Protein AF-A0A5D2J8N3-F1 (afdb_monomer_lite)

Structure (mmCIF, N/CA/C/O backbone):
data_AF-A0A5D2J8N3-F1
#
_entry.id   AF-A0A5D2J8N3-F1
#
loop_
_atom_site.group_PDB
_atom_site.id
_atom_site.type_symbol
_atom_site.label_atom_id
_atom_site.label_alt_id
_atom_site.label_comp_id
_atom_site.label_asym_id
_atom_site.label_entity_id
_atom_site.label_seq_id
_atom_site.pdbx_PDB_ins_code
_atom_site.Cartn_x
_atom_site.Cartn_y
_atom_site.Cartn_z
_atom_site.occupancy
_atom_site.B_iso_or_equiv
_atom_site.auth_seq_id
_atom_site.auth_comp_id
_atom_site.auth_asym_id
_atom_site.auth_atom_id
_atom_site.pdbx_PDB_model_num
ATOM 1 N N . MET A 1 1 ? -37.927 5.672 21.11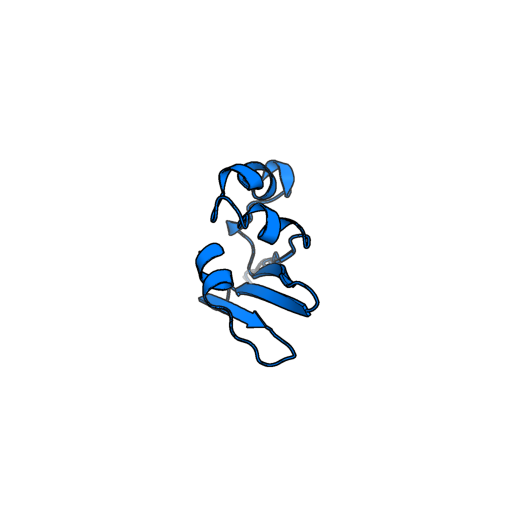5 1.00 39.06 1 MET A N 1
ATOM 2 C CA . MET A 1 1 ? -36.504 5.968 21.395 1.00 39.06 1 MET A CA 1
ATOM 3 C C . MET A 1 1 ? -35.726 5.805 20.100 1.00 39.06 1 MET A C 1
ATOM 5 O O . MET A 1 1 ? -35.436 4.685 19.704 1.00 39.06 1 MET A O 1
ATOM 9 N N . SER A 1 2 ? -35.494 6.905 19.381 1.00 45.56 2 SER A N 1
ATOM 10 C CA . SER A 1 2 ? -34.680 6.883 18.164 1.00 45.56 2 SER A CA 1
ATOM 11 C C . SER A 1 2 ? -33.227 6.695 18.585 1.00 45.56 2 SER A C 1
ATOM 13 O O . SER A 1 2 ? -32.633 7.594 19.178 1.00 45.56 2 SER A O 1
ATOM 15 N N . LEU A 1 3 ? -32.684 5.497 18.360 1.00 54.69 3 LEU A N 1
ATOM 16 C CA . LEU A 1 3 ? -31.253 5.252 18.474 1.00 54.69 3 LEU A CA 1
ATOM 17 C C . LEU A 1 3 ? -30.580 6.137 17.428 1.00 54.69 3 LEU A C 1
ATOM 19 O O . LEU A 1 3 ? -30.604 5.840 16.229 1.00 54.69 3 LEU A O 1
ATOM 23 N N . MET A 1 4 ? -30.012 7.250 17.891 1.00 51.41 4 MET A N 1
ATOM 24 C CA . MET A 1 4 ? -29.050 8.019 17.124 1.00 51.41 4 MET A CA 1
ATOM 25 C C . MET A 1 4 ? -27.952 7.042 16.716 1.00 51.41 4 MET A C 1
ATOM 27 O O . MET A 1 4 ? -27.118 6.650 17.528 1.00 51.41 4 MET A O 1
ATOM 31 N N . HIS A 1 5 ? -27.992 6.590 15.466 1.00 52.91 5 HIS A N 1
ATOM 32 C CA . HIS A 1 5 ? -26.894 5.847 14.885 1.00 52.91 5 HIS A CA 1
ATOM 33 C C . HIS A 1 5 ? -25.730 6.829 14.856 1.00 52.91 5 HIS A C 1
ATOM 35 O O . HIS A 1 5 ? -25.686 7.711 13.995 1.00 52.91 5 HIS A O 1
ATOM 41 N N . ALA A 1 6 ? -24.835 6.731 15.841 1.00 57.41 6 ALA A N 1
ATOM 42 C CA . ALA A 1 6 ? -23.594 7.480 15.849 1.00 57.41 6 ALA A CA 1
ATOM 43 C C . ALA A 1 6 ? -22.971 7.306 14.462 1.00 57.41 6 ALA A C 1
ATOM 45 O O . ALA A 1 6 ? -22.715 6.184 14.017 1.00 57.41 6 ALA A O 1
ATOM 46 N N . LYS A 1 7 ? -22.843 8.413 13.726 1.00 51.53 7 LYS A N 1
ATOM 47 C CA . LYS A 1 7 ? -22.387 8.414 12.339 1.00 51.53 7 LYS A CA 1
ATOM 48 C C . LYS A 1 7 ? -20.948 7.898 12.359 1.00 51.53 7 LYS A C 1
ATOM 50 O O . LYS A 1 7 ? -20.034 8.661 12.654 1.00 51.53 7 LYS A O 1
ATOM 55 N N . LYS A 1 8 ? -20.752 6.591 12.131 1.00 62.41 8 LYS A N 1
ATOM 56 C CA . LYS A 1 8 ? -19.428 5.959 12.153 1.00 62.41 8 LYS A CA 1
ATOM 57 C C . LYS A 1 8 ? -18.557 6.712 11.152 1.00 62.41 8 LYS A C 1
ATOM 59 O O . LYS A 1 8 ? -18.827 6.689 9.949 1.00 62.41 8 LYS A O 1
ATOM 64 N N . VAL A 1 9 ? -17.575 7.455 11.658 1.00 64.69 9 VAL A N 1
ATOM 65 C CA . VAL A 1 9 ? -16.648 8.213 10.820 1.00 64.69 9 VAL A CA 1
ATOM 66 C C . VAL A 1 9 ? -15.908 7.196 9.962 1.00 64.69 9 VAL A C 1
ATOM 68 O O . VAL A 1 9 ? -15.258 6.292 10.481 1.00 64.69 9 VAL A O 1
ATOM 71 N N . LYS A 1 10 ? -16.050 7.312 8.640 1.00 75.19 10 LYS A N 1
ATOM 72 C CA . LYS A 1 10 ? -15.366 6.434 7.691 1.00 75.19 10 LYS A CA 1
ATOM 73 C C . LYS A 1 10 ? -13.898 6.817 7.653 1.00 75.19 10 LYS A C 1
ATOM 75 O O . LYS A 1 10 ? -13.504 7.733 6.931 1.00 75.19 10 LYS A O 1
ATOM 80 N N . LEU A 1 11 ? -13.096 6.143 8.461 1.00 87.62 11 LEU A N 1
ATOM 81 C CA . LEU A 1 11 ? -11.674 6.420 8.544 1.00 87.62 11 LEU A CA 1
ATOM 82 C C . LEU A 1 11 ? -10.996 5.903 7.269 1.00 87.62 11 LEU A C 1
ATOM 84 O O . LEU A 1 11 ? -11.136 4.737 6.913 1.00 87.62 11 LEU A O 1
ATOM 88 N N . SER A 1 12 ? -10.297 6.771 6.545 1.00 93.88 12 SER A N 1
ATOM 89 C CA . SER A 1 12 ? -9.518 6.391 5.363 1.00 93.88 12 SER A CA 1
ATOM 90 C C . SER A 1 12 ? -8.065 6.762 5.588 1.00 93.88 12 SER A C 1
ATOM 92 O O . SER A 1 12 ? -7.779 7.871 6.037 1.00 93.88 12 SER A O 1
ATOM 94 N N . HIS A 1 13 ? -7.156 5.845 5.269 1.00 96.62 13 HIS A N 1
ATOM 95 C CA . HIS A 1 13 ? -5.723 6.094 5.360 1.00 96.62 13 HIS A CA 1
ATOM 96 C C . HIS A 1 13 ? -5.108 6.208 3.969 1.00 96.62 13 HIS A C 1
ATOM 98 O O . HIS A 1 13 ? -5.417 5.414 3.080 1.00 96.62 13 HIS A O 1
ATOM 104 N N . PHE A 1 14 ? -4.204 7.166 3.799 1.00 97.56 14 PHE A N 1
ATOM 105 C CA . PHE A 1 14 ? -3.414 7.337 2.587 1.00 97.56 14 PHE A CA 1
ATOM 106 C C . PHE A 1 14 ? -1.943 7.271 2.968 1.00 97.56 14 PHE A C 1
ATOM 108 O O . PHE A 1 14 ? -1.445 8.126 3.702 1.00 97.56 14 PHE A O 1
ATOM 115 N N . PHE A 1 15 ? -1.249 6.257 2.464 1.00 98.06 15 PHE A N 1
ATOM 116 C CA . PHE A 1 15 ? 0.197 6.204 2.589 1.00 98.06 15 PHE A CA 1
ATOM 117 C C . PHE A 1 15 ? 0.862 7.159 1.599 1.00 98.06 15 PHE A C 1
ATOM 119 O O . PHE A 1 15 ? 0.317 7.481 0.543 1.00 98.06 15 PHE A O 1
ATOM 126 N N . ASN A 1 16 ? 2.078 7.592 1.929 1.00 96.44 16 ASN A N 1
ATOM 127 C CA . ASN A 1 16 ? 2.917 8.297 0.970 1.00 96.44 16 ASN A CA 1
ATOM 128 C C . ASN A 1 16 ? 3.468 7.331 -0.097 1.00 96.44 16 ASN A C 1
ATOM 130 O O . ASN A 1 16 ? 3.421 6.106 0.034 1.00 96.44 16 ASN A O 1
ATOM 134 N N . THR A 1 17 ? 4.054 7.907 -1.138 1.00 95.19 17 THR A N 1
ATOM 135 C CA . THR A 1 17 ? 4.584 7.193 -2.308 1.00 95.19 17 THR A CA 1
ATOM 136 C C . THR A 1 17 ? 5.806 6.316 -2.004 1.00 95.19 17 THR A C 1
ATOM 138 O O . THR A 1 17 ? 6.138 5.422 -2.783 1.00 95.19 17 THR A O 1
ATOM 141 N N . PHE A 1 18 ? 6.473 6.527 -0.865 1.00 95.19 18 PHE A N 1
ATOM 142 C CA . PHE A 1 18 ? 7.624 5.730 -0.435 1.00 95.19 18 PHE A CA 1
ATOM 143 C C . PHE A 1 18 ? 7.222 4.433 0.266 1.00 95.19 18 PHE A C 1
ATOM 145 O O . PHE A 1 18 ? 8.046 3.524 0.354 1.00 95.19 18 PHE A O 1
ATOM 152 N N . PHE A 1 19 ? 5.981 4.319 0.751 1.00 96.88 19 PHE A N 1
ATOM 153 C CA . PHE A 1 19 ? 5.522 3.151 1.504 1.00 96.88 19 PHE A CA 1
ATOM 154 C C . PHE A 1 19 ? 5.710 1.853 0.719 1.00 96.88 19 PHE A C 1
ATOM 156 O O . PHE A 1 19 ? 6.376 0.938 1.200 1.00 96.88 19 PHE A O 1
ATOM 163 N N . TYR A 1 20 ? 5.187 1.794 -0.511 1.00 96.12 20 TYR A N 1
ATOM 164 C CA . TYR A 1 20 ? 5.269 0.583 -1.324 1.00 96.12 20 TYR A CA 1
ATOM 165 C C . TYR A 1 20 ? 6.716 0.238 -1.691 1.00 96.12 20 TYR A C 1
ATOM 167 O O . TYR A 1 20 ? 7.117 -0.910 -1.550 1.00 96.12 20 TYR A O 1
ATOM 175 N N . LYS A 1 21 ? 7.536 1.237 -2.056 1.00 94.06 21 LYS A N 1
ATOM 176 C CA . LYS A 1 21 ? 8.969 1.033 -2.343 1.00 94.06 21 LYS A CA 1
ATOM 177 C C . LYS A 1 21 ? 9.755 0.520 -1.132 1.00 94.06 21 LYS A C 1
ATOM 179 O O . LYS A 1 21 ? 10.763 -0.157 -1.289 1.00 94.06 21 LYS A O 1
ATOM 184 N N . LYS A 1 22 ? 9.336 0.883 0.083 1.00 94.88 22 LYS A N 1
ATOM 185 C CA . LYS A 1 22 ? 9.977 0.419 1.319 1.00 94.88 22 LYS A CA 1
ATOM 186 C C . LYS A 1 22 ? 9.502 -0.978 1.720 1.00 94.88 22 LYS A C 1
ATOM 188 O O . LYS A 1 22 ? 10.289 -1.729 2.288 1.00 94.88 22 LYS A O 1
ATOM 193 N N . LEU A 1 23 ? 8.241 -1.304 1.430 1.00 95.88 23 LEU A N 1
ATOM 194 C CA . LEU A 1 23 ? 7.640 -2.619 1.652 1.00 95.88 23 LEU A CA 1
ATOM 195 C C . LEU A 1 23 ? 8.167 -3.665 0.668 1.00 95.88 23 LEU A C 1
ATOM 197 O O . LEU A 1 23 ? 8.442 -4.788 1.070 1.00 95.88 23 LEU A O 1
ATOM 201 N N . VAL A 1 24 ? 8.307 -3.297 -0.602 1.00 94.00 24 VAL A N 1
ATOM 202 C CA . VAL A 1 24 ? 8.830 -4.149 -1.669 1.00 94.00 24 VAL A CA 1
ATOM 203 C C . VAL A 1 24 ? 10.117 -3.516 -2.177 1.00 94.00 24 VAL A C 1
ATOM 205 O O . VAL A 1 24 ? 10.099 -2.564 -2.956 1.00 94.00 24 VAL A O 1
ATOM 208 N N . ASN A 1 25 ? 11.241 -4.027 -1.691 1.00 85.31 25 ASN A N 1
ATOM 209 C CA . ASN A 1 25 ? 12.569 -3.628 -2.130 1.00 85.31 25 ASN A CA 1
ATOM 210 C C . ASN A 1 25 ? 12.981 -4.497 -3.337 1.00 85.31 25 ASN A C 1
ATOM 212 O O . ASN A 1 25 ? 12.723 -5.696 -3.348 1.00 85.31 25 ASN A O 1
ATOM 216 N N . LEU A 1 26 ? 13.611 -3.905 -4.355 1.00 75.62 26 LEU A N 1
ATOM 217 C CA . LEU A 1 26 ? 14.004 -4.624 -5.578 1.00 75.62 26 LEU A CA 1
ATOM 218 C C . LEU A 1 26 ? 15.070 -5.707 -5.339 1.00 75.62 26 LEU A C 1
ATOM 220 O O . LEU A 1 26 ? 15.066 -6.719 -6.028 1.00 75.62 26 LEU A O 1
ATOM 224 N N . GLU A 1 27 ? 15.954 -5.512 -4.363 1.00 81.44 27 GLU A N 1
ATOM 225 C CA . GLU A 1 27 ? 17.066 -6.414 -4.043 1.00 81.44 27 GLU A CA 1
ATOM 226 C C . GLU A 1 27 ? 16.655 -7.513 -3.055 1.00 81.44 27 GLU A C 1
ATOM 228 O O . GLU A 1 27 ? 17.108 -8.648 -3.155 1.00 81.44 27 GLU A O 1
ATOM 233 N N . SER A 1 28 ? 15.793 -7.181 -2.086 1.00 84.19 28 SER A N 1
ATOM 234 C CA . SER A 1 28 ? 15.421 -8.079 -0.972 1.00 84.19 28 SER A CA 1
ATOM 235 C C . SER A 1 28 ? 13.964 -8.546 -0.989 1.00 84.19 28 SER A C 1
ATOM 237 O O . SER A 1 28 ? 13.556 -9.329 -0.132 1.00 84.19 28 SER A O 1
ATOM 239 N N . GLY A 1 29 ? 13.167 -8.091 -1.956 1.00 89.88 29 GLY A N 1
ATOM 240 C CA . GLY A 1 29 ? 11.754 -8.432 -2.074 1.00 89.88 29 GLY A CA 1
ATOM 241 C C . GLY A 1 29 ? 10.896 -7.827 -0.959 1.00 89.88 29 GLY A C 1
ATOM 242 O O . GLY A 1 29 ? 11.044 -6.662 -0.582 1.00 89.88 29 GLY A O 1
ATOM 243 N N . TYR A 1 30 ? 9.945 -8.615 -0.456 1.00 94.75 30 TYR A N 1
ATOM 244 C CA . TYR A 1 30 ? 9.007 -8.195 0.586 1.00 94.75 30 TYR A CA 1
ATOM 245 C C . TYR A 1 30 ? 9.700 -8.012 1.945 1.00 94.75 30 TYR A C 1
ATOM 247 O O . TYR A 1 30 ? 10.345 -8.924 2.462 1.00 94.75 30 TYR A O 1
ATOM 255 N N . ASN A 1 31 ? 9.512 -6.850 2.573 1.00 95.12 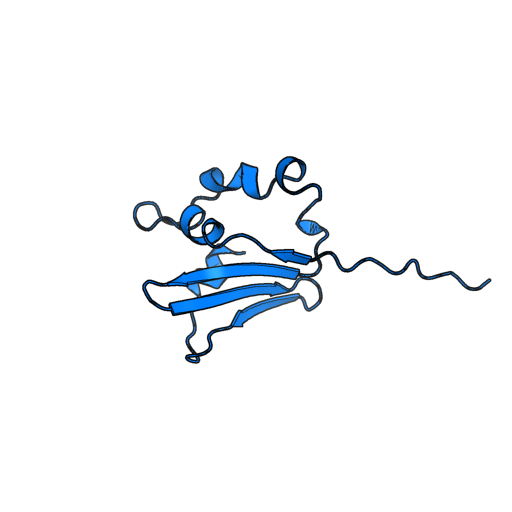31 ASN A N 1
ATOM 256 C CA . ASN A 1 31 ? 10.149 -6.490 3.834 1.00 95.12 31 ASN A CA 1
ATOM 257 C C . ASN A 1 31 ? 9.226 -5.661 4.743 1.00 95.12 31 ASN A C 1
ATOM 259 O O . ASN A 1 31 ? 9.373 -4.446 4.904 1.00 95.12 31 ASN A O 1
ATOM 263 N N . TYR A 1 32 ? 8.305 -6.334 5.435 1.00 95.00 32 TYR A N 1
ATOM 264 C CA . TYR A 1 32 ? 7.448 -5.669 6.422 1.00 95.00 32 TYR A CA 1
ATOM 265 C C . TYR A 1 32 ? 8.231 -5.027 7.580 1.00 95.00 32 TYR A C 1
ATOM 267 O O . TYR A 1 32 ? 7.824 -3.990 8.110 1.00 95.00 32 TYR A O 1
ATOM 275 N N . ARG A 1 33 ? 9.382 -5.594 7.981 1.00 95.44 33 ARG A N 1
ATOM 276 C CA . ARG A 1 33 ? 10.188 -5.047 9.091 1.00 95.44 33 ARG A CA 1
ATOM 277 C C . ARG A 1 33 ? 10.588 -3.593 8.825 1.00 95.44 33 ARG A C 1
ATOM 279 O O . ARG A 1 33 ? 10.562 -2.786 9.753 1.00 95.44 33 ARG A O 1
ATOM 286 N N . ALA A 1 34 ? 10.863 -3.246 7.567 1.00 95.25 34 ALA A N 1
ATOM 287 C CA . ALA A 1 34 ? 11.228 -1.895 7.148 1.00 95.25 34 ALA A CA 1
ATOM 288 C C . ALA A 1 34 ? 10.091 -0.862 7.290 1.00 95.25 34 ALA A C 1
ATOM 290 O O . ALA A 1 34 ? 10.371 0.328 7.462 1.00 95.25 34 ALA A O 1
ATOM 291 N N . ILE A 1 35 ? 8.826 -1.299 7.256 1.00 96.06 35 ILE A N 1
ATOM 292 C CA . ILE A 1 35 ? 7.640 -0.432 7.372 1.00 96.06 35 ILE A CA 1
ATOM 293 C C . ILE A 1 35 ? 6.845 -0.637 8.668 1.00 96.06 35 ILE A C 1
ATOM 295 O O . ILE A 1 35 ? 5.876 0.081 8.901 1.00 96.06 35 ILE A O 1
ATOM 299 N N . LYS A 1 36 ? 7.256 -1.552 9.557 1.00 96.44 36 LYS A N 1
ATOM 300 C CA . LYS A 1 36 ? 6.533 -1.887 10.801 1.00 96.44 36 LYS A CA 1
ATOM 301 C C . LYS A 1 36 ? 6.191 -0.662 11.656 1.00 96.44 36 LYS A C 1
ATOM 303 O O . LYS A 1 36 ? 5.123 -0.579 12.252 1.00 96.44 36 LYS A O 1
ATOM 308 N N . ARG A 1 37 ? 7.095 0.322 11.726 1.00 96.94 37 ARG A N 1
ATOM 309 C CA . ARG A 1 37 ? 6.827 1.581 12.440 1.00 96.94 37 ARG A CA 1
ATOM 310 C C . ARG A 1 37 ? 5.789 2.440 11.713 1.00 96.94 37 ARG A C 1
ATOM 312 O O . ARG A 1 37 ? 5.025 3.127 12.378 1.00 96.94 37 ARG A O 1
ATOM 319 N N . TRP A 1 38 ? 5.759 2.421 10.383 1.00 97.31 38 TRP A N 1
ATOM 320 C CA . TRP A 1 38 ? 4.879 3.257 9.558 1.00 97.31 38 TRP A CA 1
ATOM 321 C C . TRP A 1 38 ? 3.419 2.825 9.648 1.00 97.31 38 TRP A C 1
ATOM 323 O O . TRP A 1 38 ? 2.541 3.667 9.522 1.00 97.31 38 TRP A O 1
ATOM 333 N N . THR A 1 39 ? 3.172 1.546 9.921 1.00 96.38 39 THR A N 1
ATOM 334 C CA . THR A 1 39 ? 1.831 0.991 10.140 1.00 96.38 39 THR A CA 1
ATOM 335 C C . THR A 1 39 ? 1.391 1.030 11.607 1.00 96.38 39 THR A C 1
ATOM 337 O O . THR A 1 39 ? 0.251 0.696 11.919 1.00 96.38 39 THR A O 1
ATOM 340 N N . SER A 1 40 ? 2.277 1.424 12.529 1.00 96.50 40 SER A N 1
ATOM 341 C CA . SER A 1 40 ? 1.977 1.406 13.963 1.00 96.50 40 SER A CA 1
ATOM 342 C C . SER A 1 40 ? 0.969 2.486 14.361 1.00 96.50 40 SER A C 1
ATOM 344 O O . SER A 1 40 ? 1.060 3.630 13.908 1.00 96.50 40 SER A O 1
ATOM 346 N N . GLN A 1 41 ? 0.077 2.162 15.303 1.00 95.81 41 GLN A N 1
ATOM 347 C CA . GLN A 1 41 ? -0.897 3.117 15.841 1.00 95.81 41 GLN A CA 1
ATOM 348 C C . GLN A 1 41 ? -0.226 4.371 16.410 1.00 95.81 41 GLN A C 1
ATOM 350 O O . GLN A 1 41 ? -0.717 5.473 16.207 1.00 95.81 41 GLN A O 1
ATOM 355 N N . ARG A 1 42 ? 0.948 4.239 17.041 1.00 96.75 42 ARG A N 1
ATOM 356 C CA . ARG A 1 42 ? 1.718 5.391 17.534 1.00 96.75 42 ARG A CA 1
ATOM 357 C C . ARG A 1 42 ? 2.163 6.332 16.411 1.00 96.75 42 ARG A C 1
ATOM 359 O O . ARG A 1 42 ? 2.259 7.534 16.632 1.00 96.75 42 ARG A O 1
ATOM 366 N N . LYS A 1 43 ? 2.494 5.803 15.231 1.00 96.19 43 LYS A N 1
ATOM 367 C CA . LYS A 1 43 ? 2.950 6.617 14.096 1.00 96.19 43 LYS A CA 1
ATOM 368 C C . LYS A 1 43 ? 1.787 7.217 13.309 1.00 96.19 43 LYS A C 1
ATOM 370 O O . LYS A 1 43 ? 1.926 8.334 12.821 1.00 96.19 43 LYS A O 1
ATOM 375 N N . VAL A 1 44 ? 0.695 6.471 13.165 1.00 94.69 44 VAL A N 1
ATOM 376 C CA . VAL A 1 44 ? -0.470 6.864 12.359 1.00 94.69 44 VAL A CA 1
ATOM 377 C C . VAL A 1 44 ? -1.492 7.674 13.173 1.00 94.69 44 VAL A C 1
ATOM 379 O O . VAL A 1 44 ? -2.209 8.493 12.611 1.00 94.69 44 VAL A O 1
ATOM 382 N N . GLY A 1 45 ? -1.538 7.479 14.492 1.00 95.31 45 GLY A N 1
ATOM 383 C CA . GLY A 1 45 ? -2.503 8.089 15.417 1.00 95.31 45 GLY A CA 1
ATOM 384 C C . GLY A 1 45 ? -3.756 7.240 15.665 1.00 95.31 45 GLY A C 1
ATOM 385 O O . GLY A 1 45 ? -4.521 7.529 16.576 1.00 95.31 45 GLY A O 1
ATOM 386 N N . TYR A 1 46 ? -3.957 6.175 14.888 1.00 93.94 46 TYR A N 1
ATOM 387 C CA . TYR A 1 46 ? -5.107 5.272 14.964 1.00 93.94 46 TYR A CA 1
ATOM 388 C C . TYR A 1 46 ? -4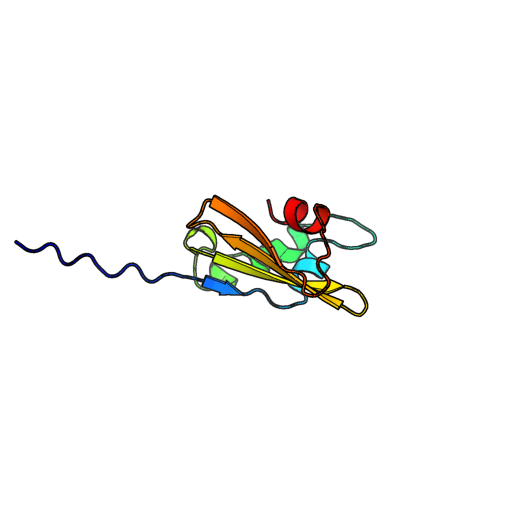.735 3.875 14.463 1.00 93.94 46 TYR A C 1
ATOM 390 O O . TYR A 1 46 ? -3.693 3.688 13.826 1.00 93.94 46 TYR A O 1
ATOM 398 N N . CYS A 1 47 ? -5.575 2.880 14.751 1.00 93.38 47 CYS A N 1
ATOM 399 C CA . CYS A 1 47 ? -5.383 1.541 14.217 1.00 93.38 47 CYS A CA 1
ATOM 400 C C . CYS A 1 47 ? -5.794 1.513 12.739 1.00 93.38 47 CYS A C 1
ATOM 402 O O . CYS A 1 47 ? -6.937 1.796 12.388 1.00 93.38 47 CYS A O 1
ATOM 404 N N . LEU A 1 48 ? -4.870 1.138 11.850 1.00 94.06 48 LEU A N 1
ATOM 405 C CA . LEU A 1 48 ? -5.170 0.998 10.420 1.00 94.06 48 LEU A CA 1
ATOM 406 C C . LEU A 1 48 ? -6.270 -0.036 10.148 1.00 94.06 48 LEU A C 1
ATOM 408 O O . LEU A 1 48 ? -6.957 0.050 9.129 1.00 94.06 48 LEU A O 1
ATOM 412 N N . LEU A 1 49 ? -6.471 -0.997 11.058 1.00 91.69 49 LEU A N 1
ATOM 413 C CA . LEU A 1 49 ? -7.542 -1.991 10.971 1.00 91.69 49 LEU A CA 1
ATOM 414 C C . LEU A 1 49 ? -8.941 -1.376 11.133 1.00 91.69 49 LEU A C 1
ATOM 416 O O . LEU A 1 49 ? -9.885 -1.946 10.590 1.00 91.69 49 LEU A O 1
ATOM 420 N N . ASP A 1 50 ? -9.059 -0.172 11.694 1.00 93.06 50 ASP A N 1
ATOM 421 C CA . ASP A 1 50 ? -10.336 0.545 11.822 1.00 93.06 50 ASP A CA 1
ATOM 422 C C . ASP A 1 50 ? -10.717 1.333 10.559 1.00 93.06 50 ASP A C 1
ATOM 424 O O . ASP A 1 50 ? -11.841 1.817 10.437 1.00 93.06 50 ASP A O 1
ATOM 428 N N . CYS A 1 51 ? -9.800 1.473 9.592 1.00 94.12 51 CYS A N 1
ATOM 429 C CA . CYS A 1 51 ? -10.092 2.176 8.344 1.00 94.12 51 CYS A CA 1
ATOM 430 C C . CYS A 1 51 ? -11.095 1.417 7.457 1.00 94.12 51 CYS A C 1
ATOM 432 O O . CYS A 1 51 ? -11.019 0.202 7.324 1.00 94.12 51 CYS A O 1
ATOM 434 N N . ASP A 1 52 ? -11.966 2.111 6.737 1.00 95.50 52 ASP A N 1
ATOM 435 C CA . ASP A 1 52 ? -12.767 1.499 5.668 1.00 95.50 52 ASP A CA 1
ATOM 436 C C . ASP A 1 52 ? -11.911 1.244 4.422 1.00 95.50 52 ASP A C 1
ATOM 438 O O . ASP A 1 52 ? -12.098 0.254 3.708 1.00 95.50 52 ASP A O 1
ATOM 442 N N . LYS A 1 53 ? -10.973 2.159 4.148 1.00 95.88 53 LYS A N 1
ATOM 443 C CA . LYS A 1 53 ? -10.096 2.131 2.976 1.00 95.88 53 LYS A CA 1
ATOM 444 C C . LYS A 1 53 ? -8.669 2.509 3.344 1.00 95.88 53 LYS A C 1
ATOM 446 O O . LYS A 1 53 ? -8.446 3.447 4.111 1.00 95.88 53 LYS A O 1
ATOM 451 N N . ILE A 1 54 ? -7.714 1.795 2.761 1.00 97.50 54 ILE A N 1
ATOM 452 C CA . ILE A 1 54 ? -6.289 2.116 2.830 1.00 97.50 54 ILE A CA 1
ATOM 453 C C . ILE A 1 54 ? -5.779 2.249 1.399 1.00 97.50 54 ILE A C 1
ATOM 455 O O . ILE A 1 54 ? -5.836 1.297 0.624 1.00 97.50 54 ILE A O 1
ATOM 459 N N . SER A 1 55 ? -5.304 3.439 1.058 1.00 98.00 55 SER A N 1
ATOM 460 C CA . SER A 1 55 ? -4.820 3.803 -0.269 1.00 98.00 55 SER A CA 1
ATOM 461 C C . SER A 1 55 ? -3.293 3.829 -0.279 1.00 98.00 55 SER A C 1
ATOM 463 O O . SER A 1 55 ? -2.673 4.484 0.563 1.00 98.00 55 SER A O 1
ATOM 465 N N . VAL A 1 56 ? -2.690 3.141 -1.247 1.00 98.25 56 VAL A N 1
ATOM 466 C CA . VAL A 1 56 ? -1.238 3.034 -1.423 1.00 98.25 56 VAL A CA 1
ATOM 467 C C . VAL A 1 56 ? -0.872 3.491 -2.838 1.00 98.25 56 VAL A C 1
ATOM 469 O O . VAL A 1 56 ? -1.062 2.734 -3.795 1.00 98.25 56 VAL A O 1
ATOM 472 N N . PRO A 1 57 ? -0.366 4.725 -3.005 1.00 97.88 57 PRO A N 1
ATOM 473 C CA . PRO A 1 57 ? 0.165 5.185 -4.282 1.00 97.88 57 PRO A CA 1
ATOM 474 C C . PRO A 1 57 ? 1.377 4.349 -4.700 1.00 97.88 57 PRO A C 1
ATOM 476 O O . PRO A 1 57 ? 2.296 4.125 -3.909 1.00 97.88 57 PRO A O 1
ATOM 479 N N . ILE A 1 58 ? 1.391 3.921 -5.957 1.00 96.44 58 ILE A N 1
ATOM 480 C CA . ILE A 1 58 ? 2.435 3.083 -6.540 1.00 96.44 58 ILE A CA 1
ATOM 481 C C . ILE A 1 58 ? 3.163 3.903 -7.593 1.00 96.44 58 ILE A C 1
ATOM 483 O O . ILE A 1 58 ? 2.614 4.195 -8.654 1.00 96.44 58 ILE A O 1
ATOM 487 N N . HIS A 1 59 ? 4.410 4.258 -7.293 1.00 93.81 59 HIS A N 1
ATOM 488 C CA . HIS A 1 59 ? 5.304 4.862 -8.270 1.00 93.81 59 HIS A CA 1
ATOM 489 C C . HIS A 1 59 ? 6.028 3.757 -9.038 1.00 93.81 59 HIS A C 1
ATOM 491 O O . HIS A 1 59 ? 6.990 3.175 -8.521 1.00 93.81 59 HIS 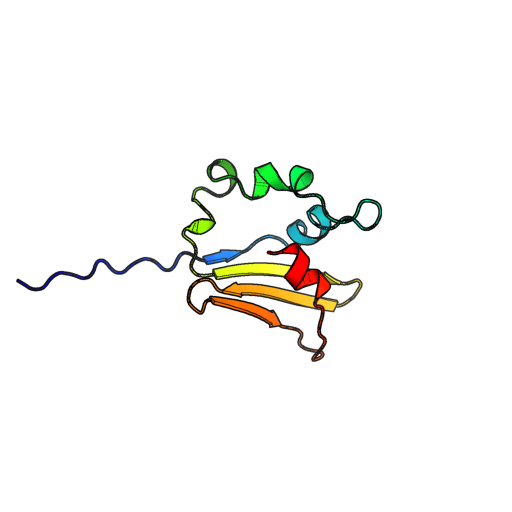A O 1
ATOM 497 N N . LYS A 1 60 ? 5.576 3.467 -10.257 1.00 86.19 60 LYS A N 1
ATOM 498 C CA . LYS A 1 60 ? 6.394 2.761 -11.250 1.00 86.19 60 LYS A CA 1
ATOM 499 C C . LYS A 1 60 ? 7.320 3.774 -11.920 1.00 86.19 60 LYS A C 1
ATOM 501 O O . LYS A 1 60 ? 7.022 4.957 -11.888 1.00 86.19 60 LYS A O 1
ATOM 506 N N . ASP A 1 61 ? 8.398 3.304 -12.544 1.00 86.19 61 ASP A N 1
ATOM 507 C CA . ASP A 1 61 ? 9.454 4.119 -13.176 1.00 86.19 61 ASP A CA 1
ATOM 508 C C . ASP A 1 61 ? 8.988 5.492 -13.710 1.00 86.19 61 ASP A C 1
ATOM 510 O O . ASP A 1 61 ? 9.408 6.530 -13.206 1.00 86.19 61 ASP A O 1
ATOM 514 N N . ARG A 1 62 ? 8.042 5.501 -14.659 1.00 90.25 62 ARG A N 1
ATOM 515 C CA . ARG A 1 62 ? 7.457 6.724 -15.242 1.00 90.25 62 ARG A CA 1
ATOM 516 C C . ARG A 1 62 ? 5.931 6.788 -15.150 1.00 90.25 62 ARG A C 1
ATOM 518 O O . ARG A 1 62 ? 5.303 7.581 -15.846 1.00 90.25 62 ARG A O 1
ATOM 525 N N . HIS A 1 63 ? 5.319 5.932 -14.332 1.00 94.38 63 HIS A N 1
ATOM 526 C CA . HIS A 1 63 ? 3.866 5.756 -14.310 1.00 94.38 63 HIS A CA 1
ATOM 527 C C . HIS A 1 63 ? 3.321 5.594 -12.894 1.00 94.38 63 HIS A C 1
ATOM 529 O O . HIS A 1 63 ? 3.915 4.918 -12.054 1.00 94.38 63 HIS A O 1
ATOM 535 N N . TRP A 1 64 ? 2.161 6.187 -12.639 1.00 96.50 64 TRP A N 1
ATOM 536 C CA . TRP A 1 64 ? 1.503 6.138 -11.342 1.00 96.50 64 TRP A CA 1
ATOM 537 C C . TRP A 1 64 ? 0.283 5.235 -11.383 1.00 96.50 64 TRP A C 1
ATOM 539 O O . TRP A 1 64 ? -0.583 5.352 -12.248 1.00 96.50 64 TRP A O 1
ATOM 549 N N . CYS A 1 65 ? 0.194 4.365 -10.386 1.00 97.31 65 CYS A N 1
ATOM 550 C CA . CYS A 1 65 ? -0.982 3.543 -10.143 1.00 97.31 65 CYS A CA 1
ATOM 551 C C . CYS A 1 65 ? -1.416 3.700 -8.684 1.00 97.31 65 CYS A C 1
ATOM 553 O O . CYS A 1 65 ? -0.660 4.196 -7.843 1.00 97.31 65 CYS A O 1
ATOM 555 N N . LEU A 1 66 ? -2.623 3.252 -8.361 1.00 98.12 66 LEU A N 1
ATOM 556 C CA . LEU A 1 66 ? -3.138 3.272 -6.997 1.00 98.12 66 LEU A CA 1
ATOM 557 C C . LEU A 1 66 ? -3.643 1.886 -6.612 1.00 98.12 66 LEU A C 1
ATOM 559 O O . LEU A 1 66 ? -4.540 1.347 -7.258 1.00 98.12 66 LEU A O 1
ATOM 563 N N . ALA A 1 67 ? -3.095 1.331 -5.534 1.00 97.94 67 ALA A N 1
ATOM 564 C CA . ALA A 1 67 ? -3.672 0.164 -4.886 1.00 97.94 67 ALA A CA 1
ATOM 565 C C . ALA A 1 67 ? -4.571 0.606 -3.727 1.00 97.94 67 ALA A C 1
ATOM 567 O O . ALA A 1 67 ? -4.222 1.515 -2.971 1.00 97.94 67 ALA A O 1
ATOM 568 N N . VAL A 1 68 ? -5.732 -0.029 -3.582 1.00 97.62 68 VAL A N 1
ATOM 569 C CA . VAL A 1 68 ? -6.682 0.259 -2.503 1.00 97.62 68 VAL A CA 1
ATOM 570 C C . VAL A 1 68 ? -7.094 -1.037 -1.824 1.00 97.62 68 VAL A C 1
ATOM 572 O O . VAL A 1 68 ? -7.681 -1.916 -2.456 1.00 97.62 68 VAL A O 1
ATOM 575 N N . ILE A 1 69 ? -6.847 -1.120 -0.520 1.00 96.88 69 ILE A N 1
ATOM 576 C CA . ILE A 1 69 ? -7.452 -2.115 0.363 1.00 96.88 69 ILE A CA 1
ATOM 577 C C . ILE A 1 69 ? -8.812 -1.551 0.777 1.00 96.88 69 ILE A C 1
ATOM 579 O O . ILE A 1 69 ? -8.888 -0.650 1.617 1.00 96.88 69 ILE A O 1
ATOM 583 N N . ASN A 1 70 ? -9.891 -2.024 0.156 1.00 95.62 70 ASN A N 1
ATOM 584 C CA . ASN A 1 70 ? -11.254 -1.601 0.458 1.00 95.62 70 ASN A CA 1
ATOM 585 C C . ASN A 1 70 ? -11.905 -2.618 1.398 1.00 95.62 70 ASN A C 1
ATOM 587 O O . ASN A 1 70 ? -12.547 -3.572 0.958 1.00 95.62 70 ASN A O 1
ATOM 591 N N . LYS A 1 71 ? -11.738 -2.400 2.705 1.00 93.00 71 LYS A N 1
ATOM 592 C CA . LYS A 1 71 ? -12.314 -3.257 3.747 1.00 93.00 71 LYS A CA 1
ATOM 593 C C . LYS A 1 71 ? -13.830 -3.152 3.804 1.00 93.00 71 LYS A C 1
ATOM 595 O O . LYS A 1 71 ? -14.484 -4.139 4.113 1.00 93.00 71 LYS A O 1
ATOM 600 N N . LYS A 1 72 ? -14.410 -2.002 3.457 1.00 91.06 72 LYS A N 1
ATOM 601 C CA . LYS A 1 72 ? -15.870 -1.868 3.422 1.00 91.06 72 LYS A CA 1
ATOM 602 C C . LYS A 1 72 ? -16.511 -2.841 2.424 1.00 91.06 72 LYS A C 1
ATOM 604 O O . LYS A 1 72 ? -17.489 -3.494 2.765 1.00 91.06 72 LYS A O 1
ATOM 609 N N . ASP A 1 73 ? -15.938 -2.952 1.228 1.00 94.75 73 ASP A N 1
ATOM 610 C CA . ASP A 1 73 ? -16.486 -3.794 0.155 1.00 94.75 73 ASP A CA 1
ATOM 611 C C . ASP A 1 73 ? -15.751 -5.141 0.014 1.00 94.75 73 ASP A C 1
ATOM 613 O O . ASP A 1 73 ? -15.989 -5.860 -0.954 1.00 94.75 73 ASP A O 1
ATOM 617 N N . GLN A 1 74 ? -14.846 -5.462 0.951 1.00 93.88 74 GLN A N 1
ATOM 618 C CA . GLN A 1 74 ? -14.028 -6.685 0.978 1.00 93.88 74 GLN A CA 1
ATOM 619 C C . GLN A 1 74 ? -13.273 -6.936 -0.342 1.00 93.88 74 GLN A C 1
ATOM 621 O O . GLN A 1 74 ? -13.273 -8.039 -0.887 1.00 93.88 74 GLN A O 1
ATOM 626 N N . LYS A 1 75 ? -12.646 -5.889 -0.893 1.00 94.75 75 LYS A N 1
ATOM 627 C CA . LYS A 1 75 ? -11.970 -5.931 -2.200 1.00 94.75 75 LYS A CA 1
ATOM 628 C C . LYS A 1 75 ? -10.600 -5.276 -2.162 1.00 94.75 75 LYS A C 1
ATOM 630 O O . LYS A 1 75 ? -10.401 -4.251 -1.513 1.00 94.75 75 LYS A O 1
ATOM 635 N N . PHE A 1 76 ? -9.698 -5.810 -2.975 1.00 95.31 76 PHE A N 1
ATOM 636 C CA . PHE A 1 76 ? -8.474 -5.131 -3.375 1.00 95.31 76 PHE A CA 1
ATOM 637 C C . PHE A 1 76 ? -8.677 -4.539 -4.767 1.00 95.31 76 PHE A C 1
ATOM 639 O O . PHE A 1 76 ? -9.103 -5.237 -5.687 1.00 95.31 76 PHE A O 1
ATOM 646 N N . LEU A 1 77 ? -8.407 -3.245 -4.918 1.00 95.81 77 LEU A N 1
ATOM 647 C CA . LEU A 1 77 ? -8.519 -2.550 -6.197 1.00 95.81 77 LEU A CA 1
ATOM 648 C C . LEU A 1 77 ? -7.138 -2.114 -6.661 1.00 95.81 77 LEU A C 1
ATOM 650 O O . LEU A 1 77 ? -6.361 -1.565 -5.882 1.00 95.81 77 LEU A O 1
ATOM 654 N N . TYR A 1 78 ? -6.871 -2.321 -7.944 1.00 97.25 78 TYR A N 1
ATOM 655 C CA . TYR A 1 78 ? -5.715 -1.771 -8.629 1.00 97.25 78 TYR A CA 1
ATOM 656 C C . TYR A 1 78 ? -6.206 -0.823 -9.716 1.00 97.25 78 TYR A C 1
ATOM 658 O O . TYR A 1 78 ? -6.867 -1.252 -10.662 1.00 97.25 78 TYR A O 1
ATOM 666 N N . LEU A 1 79 ? -5.941 0.467 -9.542 1.00 96.94 79 LEU A N 1
ATOM 667 C CA . LEU A 1 79 ? -6.381 1.521 -10.444 1.00 96.94 79 LEU A CA 1
ATOM 668 C C . LEU A 1 79 ? -5.176 2.004 -11.250 1.00 96.94 79 LEU A C 1
ATOM 670 O O . LEU A 1 79 ? -4.215 2.542 -10.696 1.00 96.94 79 LEU A O 1
ATOM 674 N N . ASP A 1 80 ? -5.244 1.798 -12.559 1.00 96.88 80 ASP A N 1
ATOM 675 C CA . ASP A 1 80 ? -4.199 2.137 -13.517 1.00 96.88 80 ASP A CA 1
ATOM 676 C C . ASP A 1 80 ? -4.856 2.825 -14.723 1.00 96.88 80 ASP A C 1
ATOM 678 O O . ASP A 1 80 ? -5.687 2.230 -15.415 1.00 96.88 80 ASP A O 1
ATOM 682 N N . SER A 1 81 ? -4.513 4.094 -14.963 1.00 96.56 81 SER A N 1
ATOM 683 C CA . SER A 1 81 ? -5.082 4.893 -16.059 1.00 96.56 81 SER A CA 1
ATOM 684 C C . SER A 1 81 ? -4.692 4.377 -17.446 1.00 96.56 81 SER A C 1
ATOM 686 O O . SER A 1 81 ? -5.398 4.647 -18.416 1.00 96.56 81 SER A O 1
ATOM 688 N N . LEU A 1 82 ? -3.628 3.577 -17.540 1.00 95.62 82 LEU A N 1
ATOM 689 C CA . LEU A 1 82 ? -3.190 2.901 -18.761 1.00 95.62 82 LEU A CA 1
ATOM 690 C C . LEU A 1 82 ? -3.769 1.480 -18.871 1.00 95.62 82 LEU A C 1
ATOM 692 O O . LEU A 1 82 ? -3.310 0.684 -19.687 1.00 95.62 82 LEU A O 1
ATOM 696 N N . LYS A 1 83 ? -4.787 1.151 -18.057 1.00 91.06 83 LYS A N 1
ATOM 697 C CA . LYS A 1 83 ? -5.469 -0.158 -18.009 1.00 91.06 83 LYS A CA 1
ATOM 698 C C . LYS A 1 83 ? -4.535 -1.332 -17.674 1.00 91.06 83 LYS A C 1
ATOM 700 O O . LYS A 1 8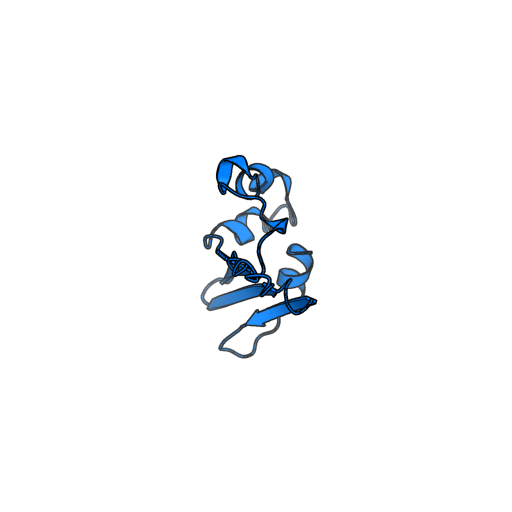3 ? -4.860 -2.489 -17.953 1.00 91.06 83 LYS A O 1
ATOM 705 N N . GLY A 1 84 ? -3.386 -1.045 -17.063 1.00 89.75 84 GLY A N 1
ATOM 706 C CA . GLY A 1 84 ? -2.450 -2.052 -16.583 1.00 89.75 84 GLY A CA 1
ATOM 707 C C . GLY A 1 84 ? -3.010 -2.868 -15.416 1.00 89.75 84 GLY A C 1
ATOM 708 O O . GLY A 1 84 ? -3.914 -2.453 -14.691 1.00 89.75 84 GLY A O 1
ATOM 709 N N . ARG A 1 85 ? -2.453 -4.064 -15.227 1.00 91.69 85 ARG A N 1
ATOM 710 C CA . ARG A 1 85 ? -2.733 -4.936 -14.081 1.00 91.69 85 ARG A CA 1
ATOM 711 C C . ARG A 1 85 ? -1.415 -5.331 -13.441 1.00 91.69 85 ARG A C 1
ATOM 713 O O . ARG A 1 85 ? -0.461 -5.637 -14.148 1.00 91.69 85 ARG A O 1
ATOM 720 N N . ASP A 1 86 ? -1.375 -5.336 -12.115 1.00 92.31 86 ASP A N 1
ATOM 721 C CA . ASP A 1 86 ? -0.192 -5.753 -11.368 1.00 92.31 86 ASP A CA 1
ATOM 722 C C . ASP A 1 86 ? -0.595 -6.576 -10.132 1.00 92.31 86 ASP A C 1
ATOM 724 O O . ASP A 1 86 ? -0.862 -6.024 -9.059 1.00 92.31 86 ASP A O 1
ATOM 728 N N . PRO A 1 87 ? -0.689 -7.912 -10.261 1.00 91.88 87 PRO A N 1
ATOM 729 C CA . PRO A 1 87 ? -1.062 -8.774 -9.145 1.00 91.88 87 PRO A CA 1
ATOM 730 C C . PRO A 1 87 ? 0.025 -8.839 -8.063 1.00 91.88 87 PRO A C 1
ATOM 732 O O . PRO A 1 87 ? -0.270 -9.250 -6.942 1.00 91.88 87 PRO A O 1
ATOM 735 N N . ASN A 1 88 ? 1.272 -8.447 -8.354 1.00 92.56 88 ASN A N 1
ATOM 736 C CA . ASN A 1 88 ? 2.339 -8.423 -7.350 1.00 92.56 88 ASN A CA 1
ATOM 737 C C . ASN A 1 88 ? 2.108 -7.300 -6.343 1.00 92.56 88 ASN A C 1
ATOM 739 O O . ASN A 1 88 ? 2.240 -7.530 -5.143 1.00 92.56 88 ASN A O 1
ATOM 743 N N . VAL A 1 89 ? 1.674 -6.129 -6.825 1.00 94.06 89 VAL A N 1
ATOM 744 C CA . VAL A 1 89 ? 1.284 -5.012 -5.955 1.00 94.06 89 VAL A CA 1
ATOM 745 C C . VAL A 1 89 ? 0.194 -5.436 -4.982 1.00 94.06 89 VAL A C 1
ATOM 747 O O . VAL A 1 89 ? 0.309 -5.177 -3.788 1.00 94.06 89 VAL A O 1
ATOM 750 N N . LEU A 1 90 ? -0.854 -6.099 -5.476 1.00 93.62 90 LEU A N 1
ATOM 751 C CA . LEU A 1 90 ? -1.956 -6.522 -4.615 1.00 93.62 90 LEU A CA 1
ATOM 752 C C . LEU A 1 90 ? -1.515 -7.596 -3.617 1.00 93.62 90 LEU A C 1
ATOM 754 O O . LEU A 1 90 ? -1.840 -7.478 -2.442 1.00 93.62 90 LEU A O 1
ATOM 758 N N . ARG A 1 91 ? -0.726 -8.590 -4.051 1.00 92.94 91 ARG A N 1
ATOM 759 C CA . ARG A 1 91 ? -0.195 -9.644 -3.168 1.00 92.94 91 ARG A CA 1
ATOM 760 C C . ARG A 1 91 ? 0.682 -9.104 -2.043 1.00 92.94 91 ARG A C 1
ATOM 762 O O . ARG A 1 91 ? 0.640 -9.645 -0.949 1.00 92.94 91 ARG A O 1
ATOM 769 N N . ALA A 1 92 ? 1.447 -8.045 -2.293 1.00 93.25 92 ALA A N 1
ATOM 770 C CA . ALA A 1 92 ? 2.281 -7.421 -1.269 1.00 93.25 92 ALA A CA 1
ATOM 771 C C . ALA A 1 92 ? 1.477 -6.656 -0.198 1.00 93.25 92 ALA A C 1
ATOM 773 O O . ALA A 1 92 ? 2.053 -6.256 0.809 1.00 93.25 92 ALA A O 1
ATOM 774 N N . LEU A 1 93 ? 0.183 -6.407 -0.424 1.00 91.06 93 LEU A N 1
ATOM 775 C CA . LEU A 1 93 ? -0.696 -5.644 0.469 1.00 91.06 93 LEU A CA 1
ATOM 776 C C . LEU A 1 93 ? -1.722 -6.516 1.215 1.00 91.06 93 LEU A C 1
ATOM 778 O O . LEU A 1 93 ? -2.587 -5.961 1.897 1.00 91.06 93 LEU A O 1
ATOM 782 N N . VAL A 1 94 ? -1.637 -7.841 1.060 1.00 81.56 94 VAL A N 1
ATOM 783 C CA . VAL A 1 94 ? -2.393 -8.841 1.834 1.00 81.56 94 VAL A CA 1
ATOM 784 C C . VAL A 1 94 ? -1.652 -9.130 3.133 1.00 81.56 94 VAL A C 1
ATOM 786 O O . VAL A 1 94 ? -2.323 -9.120 4.187 1.00 81.56 94 VAL A O 1
#

InterPro domains:
  IPR003653 Ulp1 protease family, C-terminal catalytic domain [PF02902] (5-87)
  IPR003653 Ulp1 protease family, C-terminal catalytic domain [PS50600] (1-94)
  IPR038765 Papain-like cysteine peptidase superfamily [SSF54001] (9-93)

Sequence (94 aa):
MSLMHAKKVKLSHFFNTFFYKKLVNLESGYNYRAIKRWTSQRKVGYCLLDCDKISVPIHKDRHWCLAVINKKDQKFLYLDSLKGRDPNVLRALV

Secondary structure (DSSP, 8-state):
-----------EEE--THHHHHHEETTTEE-HHHHTTTTSHHHHSS-GGG-SEEEEEEEETTEEEEEEEETTTTEEEEEETT----HHHHHTT-

Radius of gyration: 15.42 Å; chains: 1; bounding box: 54×18×40 Å

Foldseek 3Di:
DPPPPPPLPQAEAEDDQCQLCQQQPPVPGGDVVSCVLVQDCVNRVHHPVSHQKYWH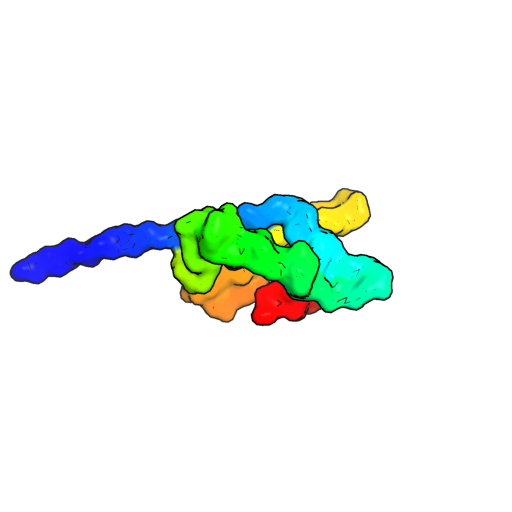WYDDPPAIWIWMCRNVVRDIDIGGPVPDDDVSSVVSVD

Organism: Gossypium tomentosum (NCBI:txid34277)

pLDDT: mean 89.85, std 12.86, range [39.06, 98.25]